Protein AF-A0A651HXL6-F1 (afdb_monomer)

Structure (mmCIF, N/CA/C/O backbone):
data_AF-A0A651HXL6-F1
#
_entry.id   AF-A0A651HXL6-F1
#
loop_
_atom_site.group_PDB
_atom_site.id
_atom_site.type_symbol
_atom_site.label_atom_id
_atom_site.label_alt_id
_atom_site.label_comp_id
_atom_site.label_asym_id
_atom_site.label_entity_id
_atom_site.label_seq_id
_atom_site.pdbx_PDB_ins_code
_atom_site.Cartn_x
_atom_site.Cartn_y
_atom_site.Cartn_z
_atom_site.occupancy
_atom_site.B_iso_or_equiv
_atom_site.auth_seq_id
_atom_site.auth_comp_id
_atom_site.auth_asym_id
_atom_site.auth_atom_id
_atom_site.pdbx_PDB_model_num
ATOM 1 N N . MET A 1 1 ? -4.133 7.794 -13.216 1.00 49.72 1 MET A N 1
ATOM 2 C CA . MET A 1 1 ? -4.357 8.376 -14.558 1.00 49.72 1 MET A CA 1
ATOM 3 C C . MET A 1 1 ? -3.530 9.644 -14.768 1.00 49.72 1 MET A C 1
ATOM 5 O O . MET A 1 1 ? -2.648 9.603 -15.605 1.00 49.72 1 MET A O 1
ATOM 9 N N . ILE A 1 2 ? -3.704 10.713 -13.975 1.00 48.22 2 ILE A N 1
ATOM 10 C CA . ILE A 1 2 ? -2.939 11.977 -14.135 1.00 48.22 2 ILE A CA 1
ATOM 11 C C . ILE A 1 2 ? -1.425 11.798 -13.894 1.00 48.22 2 ILE A C 1
ATOM 13 O O . ILE A 1 2 ? -0.614 12.258 -14.687 1.00 48.22 2 ILE A O 1
ATOM 17 N N . ILE A 1 3 ? -1.038 11.053 -12.852 1.00 53.69 3 ILE A N 1
ATOM 18 C CA . ILE A 1 3 ? 0.377 10.785 -12.521 1.00 53.69 3 ILE A CA 1
ATOM 19 C C . ILE A 1 3 ? 1.054 9.922 -13.607 1.00 53.69 3 ILE A C 1
ATOM 21 O O . ILE A 1 3 ? 2.230 10.086 -13.910 1.00 53.69 3 ILE A O 1
ATOM 25 N N . THR A 1 4 ? 0.283 9.032 -14.236 1.00 55.16 4 THR A N 1
ATOM 26 C CA . THR A 1 4 ? 0.740 8.090 -15.266 1.00 55.16 4 THR A CA 1
ATOM 27 C C . THR A 1 4 ? 0.920 8.772 -16.625 1.00 55.16 4 THR A C 1
ATOM 29 O O . THR A 1 4 ? 1.922 8.531 -17.283 1.00 55.16 4 THR A O 1
ATOM 32 N N . LEU A 1 5 ? 0.002 9.674 -17.001 1.00 55.94 5 LEU A N 1
ATOM 33 C CA . LEU A 1 5 ? 0.073 10.485 -18.225 1.00 55.94 5 LEU A CA 1
ATOM 34 C C . LEU A 1 5 ? 1.243 11.482 -18.204 1.00 55.94 5 LEU A C 1
ATOM 36 O O . LEU A 1 5 ? 1.910 11.672 -19.219 1.00 55.94 5 LEU A O 1
ATOM 40 N N . ALA A 1 6 ? 1.517 12.087 -17.043 1.00 56.06 6 ALA A N 1
ATOM 41 C CA . ALA A 1 6 ? 2.667 12.975 -16.872 1.00 56.06 6 ALA A CA 1
ATOM 42 C C . ALA A 1 6 ? 4.003 12.206 -16.916 1.00 56.06 6 ALA A C 1
ATOM 44 O O . ALA A 1 6 ? 4.969 12.688 -17.502 1.00 56.06 6 ALA A O 1
ATOM 45 N N . GLY A 1 7 ? 4.050 10.993 -16.350 1.00 57.66 7 GLY A N 1
ATOM 46 C CA . GLY A 1 7 ? 5.237 10.132 -16.378 1.00 57.66 7 GLY A CA 1
ATOM 47 C C . GLY A 1 7 ? 5.536 9.544 -17.760 1.00 57.66 7 GLY A C 1
ATOM 48 O O . GLY A 1 7 ? 6.689 9.550 -18.184 1.00 57.66 7 GLY A O 1
ATOM 49 N N . SER A 1 8 ? 4.513 9.099 -18.498 1.00 58.81 8 SER A N 1
ATOM 50 C CA . SER A 1 8 ? 4.683 8.500 -19.830 1.00 58.81 8 SER A CA 1
ATOM 51 C C . SER A 1 8 ? 5.183 9.498 -20.878 1.00 58.81 8 SER A C 1
ATOM 53 O O . SER A 1 8 ? 5.979 9.126 -21.734 1.00 58.81 8 SER A O 1
ATOM 55 N N . GLY A 1 9 ? 4.772 10.771 -20.799 1.00 59.34 9 GLY A N 1
ATOM 56 C CA . GLY A 1 9 ? 5.268 11.821 -21.701 1.00 59.34 9 GLY A CA 1
ATOM 57 C C . GLY A 1 9 ? 6.742 12.171 -21.469 1.00 59.34 9 GLY A C 1
ATOM 58 O O . GLY A 1 9 ? 7.484 12.396 -22.420 1.00 59.34 9 GLY A O 1
ATOM 59 N N . LEU A 1 10 ? 7.185 12.155 -20.209 1.00 57.03 10 LEU A N 1
ATOM 60 C CA . LEU A 1 10 ? 8.567 12.454 -19.819 1.00 57.03 10 LEU A CA 1
ATOM 61 C C . LEU A 1 10 ? 9.523 11.285 -20.119 1.00 57.03 10 LEU A C 1
ATOM 63 O O . LEU A 1 10 ? 10.667 11.508 -20.503 1.00 57.03 10 LEU A O 1
ATOM 67 N N . LEU A 1 11 ? 9.042 10.043 -20.002 1.00 55.78 11 LEU A N 1
ATOM 68 C CA . LEU A 1 11 ? 9.807 8.821 -20.287 1.00 55.78 11 LEU A CA 1
ATOM 69 C C . LEU A 1 11 ? 9.833 8.444 -21.775 1.00 55.78 11 LEU A C 1
ATOM 71 O O . LEU A 1 11 ? 10.818 7.874 -22.237 1.00 55.78 11 LEU A O 1
ATOM 75 N N . SER A 1 12 ? 8.821 8.841 -22.554 1.00 56.56 12 SER A N 1
ATOM 76 C CA . SER A 1 12 ? 8.850 8.723 -24.020 1.00 56.56 12 SER A CA 1
ATOM 77 C C . SER A 1 12 ? 9.981 9.545 -24.651 1.00 56.56 12 SER A C 1
ATOM 79 O O . SER A 1 12 ? 10.486 9.163 -25.702 1.00 56.56 12 SER A O 1
ATOM 81 N N . LEU A 1 13 ? 10.395 10.650 -24.017 1.00 58.94 13 LEU A N 1
ATOM 82 C CA . LEU A 1 13 ? 11.568 11.435 -24.423 1.00 58.94 13 LEU A CA 1
ATOM 83 C C . LEU A 1 13 ? 12.893 10.774 -24.005 1.00 58.94 13 LEU A C 1
ATOM 85 O O . LEU A 1 13 ? 13.938 11.104 -24.557 1.00 58.94 13 LEU A O 1
ATOM 89 N N . ALA A 1 14 ? 12.850 9.844 -23.046 1.00 60.75 14 ALA A N 1
ATOM 90 C CA . ALA A 1 14 ? 14.006 9.117 -22.522 1.00 60.75 14 ALA A CA 1
ATOM 91 C C . ALA A 1 14 ? 14.274 7.776 -23.241 1.00 60.75 14 ALA A C 1
ATOM 93 O O . ALA A 1 14 ? 15.269 7.124 -22.937 1.00 60.75 14 ALA A O 1
ATOM 94 N N . GLY A 1 15 ? 13.423 7.371 -24.194 1.00 58.50 15 GLY A N 1
ATOM 95 C CA . GLY A 1 15 ? 13.622 6.166 -25.010 1.00 58.50 15 GLY A CA 1
ATOM 96 C C . GLY A 1 15 ? 13.329 4.833 -24.306 1.00 58.50 15 GLY A C 1
ATOM 97 O O . GLY A 1 15 ? 13.780 3.798 -24.785 1.00 58.50 15 GLY A O 1
ATOM 98 N N . GLU A 1 16 ? 12.600 4.835 -23.184 1.00 64.31 16 GLU A N 1
ATOM 99 C CA . GLU A 1 16 ? 12.197 3.599 -22.493 1.00 64.31 16 GLU A CA 1
ATOM 100 C C . GLU A 1 16 ? 10.931 2.961 -23.096 1.00 64.31 16 GLU A C 1
ATOM 102 O O . GLU A 1 16 ? 10.064 3.637 -23.656 1.00 64.31 16 GLU A O 1
ATOM 107 N N . GLU A 1 17 ? 10.799 1.640 -22.932 1.00 66.06 17 GLU A N 1
ATOM 108 C CA . GLU A 1 17 ? 9.640 0.866 -23.383 1.00 66.06 17 GLU A CA 1
ATOM 109 C C . GLU A 1 17 ? 8.366 1.231 -22.601 1.00 66.06 17 GLU A C 1
ATOM 111 O O . GLU A 1 17 ? 8.115 0.786 -21.477 1.00 66.06 17 GLU A O 1
ATOM 116 N N . VAL A 1 18 ? 7.527 2.058 -23.227 1.00 67.00 18 VAL A N 1
ATOM 117 C CA . VAL A 1 18 ? 6.304 2.622 -22.636 1.00 67.00 18 VAL A CA 1
ATOM 118 C C . VAL A 1 18 ? 5.279 1.538 -22.261 1.00 67.00 18 VAL A C 1
ATOM 120 O O . VAL A 1 18 ? 4.521 1.708 -21.307 1.00 67.00 18 VAL A O 1
ATOM 123 N N . GLU A 1 19 ? 5.257 0.409 -22.969 1.00 69.94 19 GLU A N 1
ATOM 124 C CA . GLU A 1 19 ? 4.277 -0.671 -22.778 1.00 69.94 19 GLU A CA 1
ATOM 125 C C . GLU A 1 19 ? 4.456 -1.406 -21.435 1.00 69.94 19 GLU A C 1
ATOM 127 O O . GLU A 1 19 ? 3.489 -1.636 -20.700 1.00 69.94 19 GLU A O 1
ATOM 132 N N . LEU A 1 20 ? 5.709 -1.654 -21.041 1.00 68.88 20 LEU A N 1
ATOM 133 C CA . LEU A 1 20 ? 6.086 -2.220 -19.739 1.00 68.88 20 LEU A CA 1
ATOM 134 C C . LEU A 1 20 ? 5.647 -1.333 -18.569 1.00 68.88 20 LEU A C 1
ATOM 136 O O . LEU A 1 20 ? 5.192 -1.820 -17.527 1.00 68.88 20 LEU A O 1
ATOM 140 N N . LEU A 1 21 ? 5.732 -0.016 -18.763 1.00 70.50 21 LEU A N 1
ATOM 141 C CA . LEU A 1 21 ? 5.325 0.982 -17.781 1.00 70.50 21 LEU A CA 1
ATOM 142 C C . LEU A 1 21 ? 3.813 0.927 -17.508 1.00 70.50 21 LEU A C 1
ATOM 144 O O . LEU A 1 21 ? 3.378 1.007 -16.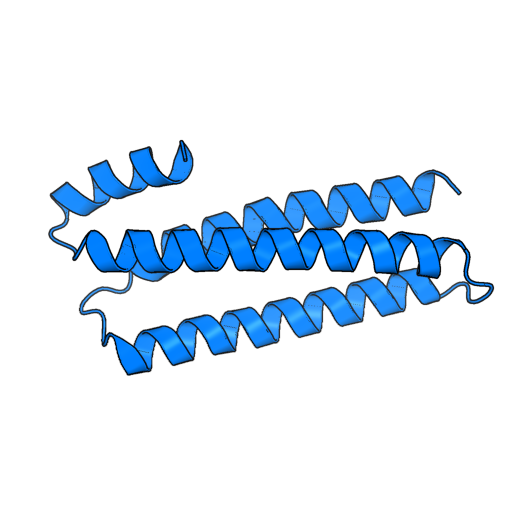351 1.00 70.50 21 LEU A O 1
ATOM 148 N N . TRP A 1 22 ? 3.007 0.774 -18.564 1.00 69.50 22 TRP A N 1
ATOM 149 C CA . TRP A 1 22 ? 1.550 0.662 -18.459 1.00 69.50 22 TRP A CA 1
ATOM 150 C C . TRP A 1 22 ? 1.136 -0.587 -17.693 1.00 69.50 22 TRP A C 1
ATOM 152 O O . TRP A 1 22 ? 0.292 -0.499 -16.795 1.00 69.50 22 TRP A O 1
ATOM 162 N N . LEU A 1 23 ? 1.773 -1.719 -17.989 1.00 74.62 23 LEU A N 1
ATOM 163 C CA . LEU A 1 23 ? 1.482 -2.987 -17.331 1.00 74.62 23 LEU A CA 1
ATOM 164 C C . LEU A 1 23 ? 1.822 -2.922 -15.834 1.00 74.62 23 LEU A C 1
ATOM 166 O O . LEU A 1 23 ? 0.975 -3.245 -14.998 1.00 74.62 23 LEU A O 1
ATOM 170 N N . MET A 1 24 ? 3.001 -2.405 -15.472 1.00 74.31 24 MET A N 1
ATOM 171 C CA . MET A 1 24 ? 3.376 -2.220 -14.062 1.00 74.31 24 MET A CA 1
ATOM 172 C C . MET A 1 24 ? 2.456 -1.271 -13.314 1.00 74.31 24 MET A C 1
ATOM 174 O O . MET A 1 24 ? 2.076 -1.544 -12.172 1.00 74.31 24 MET A O 1
ATOM 178 N N . THR A 1 25 ? 2.065 -0.169 -13.945 1.00 78.62 25 THR A N 1
ATOM 179 C CA . THR A 1 25 ? 1.175 0.803 -13.311 1.00 78.62 25 THR A CA 1
ATOM 180 C C . THR A 1 25 ? -0.209 0.200 -13.073 1.00 78.62 25 THR A C 1
ATOM 182 O O . THR A 1 25 ? -0.749 0.330 -11.973 1.00 78.62 25 THR A O 1
ATOM 185 N N . ALA A 1 26 ? -0.769 -0.498 -14.065 1.00 80.19 26 ALA A N 1
ATOM 186 C CA . ALA A 1 26 ? -2.068 -1.153 -13.943 1.00 80.19 26 ALA A CA 1
ATOM 187 C C . ALA A 1 26 ? -2.067 -2.207 -12.825 1.00 80.19 26 ALA A C 1
ATOM 189 O O . ALA A 1 26 ? -2.931 -2.166 -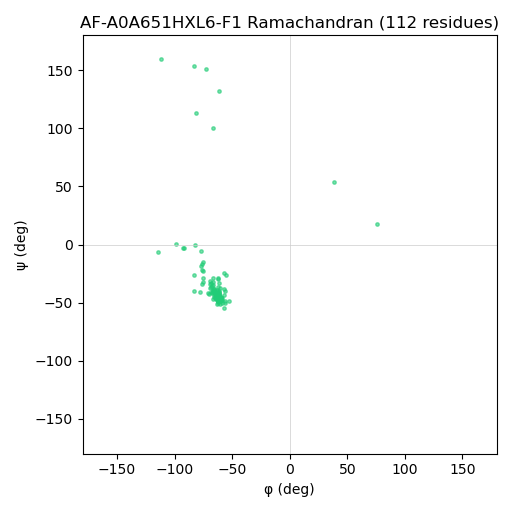11.945 1.00 80.19 26 ALA A O 1
ATOM 190 N N . VAL A 1 27 ? -1.055 -3.083 -12.799 1.00 82.31 27 VAL A N 1
ATOM 191 C CA . VAL A 1 27 ? -0.892 -4.104 -11.750 1.00 82.31 27 VAL A CA 1
ATOM 192 C C . VAL A 1 27 ? -0.773 -3.454 -10.372 1.00 82.31 27 VAL A C 1
ATOM 194 O O . VAL A 1 27 ? -1.457 -3.869 -9.438 1.00 82.31 27 VAL A O 1
ATOM 197 N N . SER A 1 28 ? 0.028 -2.394 -10.249 1.00 81.25 28 SER A N 1
ATOM 198 C CA . SER A 1 28 ? 0.217 -1.677 -8.983 1.00 81.25 28 SER A CA 1
ATOM 199 C C . SER A 1 28 ? -1.081 -1.058 -8.473 1.00 81.25 28 SER A C 1
ATOM 201 O O . SER A 1 28 ? -1.418 -1.212 -7.303 1.00 81.25 28 SER A O 1
ATOM 203 N N . ILE A 1 29 ? -1.835 -0.376 -9.341 1.00 84.12 29 ILE A N 1
ATOM 204 C CA . ILE A 1 29 ? -3.105 0.269 -8.975 1.00 84.12 29 ILE A CA 1
ATOM 205 C C . ILE A 1 29 ? -4.102 -0.769 -8.469 1.00 84.12 29 ILE A C 1
ATOM 207 O O . ILE A 1 29 ? -4.696 -0.572 -7.407 1.00 84.12 29 ILE A O 1
ATOM 211 N N . VAL A 1 30 ? -4.269 -1.869 -9.206 1.00 87.75 30 VAL A N 1
ATOM 212 C CA . VAL A 1 30 ? -5.192 -2.945 -8.827 1.00 87.75 30 VAL A CA 1
ATOM 213 C C . VAL A 1 30 ? -4.763 -3.560 -7.498 1.00 87.75 30 VAL A C 1
ATOM 215 O O . VAL A 1 30 ? -5.576 -3.659 -6.578 1.00 87.75 30 VAL A O 1
ATOM 218 N N . TYR A 1 31 ? -3.479 -3.898 -7.364 1.00 87.00 31 TYR A N 1
ATOM 219 C CA . TYR A 1 31 ? -2.921 -4.474 -6.146 1.00 87.00 31 TYR A CA 1
ATOM 220 C C . TYR A 1 31 ? -3.140 -3.572 -4.925 1.00 87.00 31 TYR A C 1
ATOM 222 O O . TYR A 1 31 ? -3.726 -4.012 -3.937 1.00 87.00 31 TYR A O 1
ATOM 230 N N .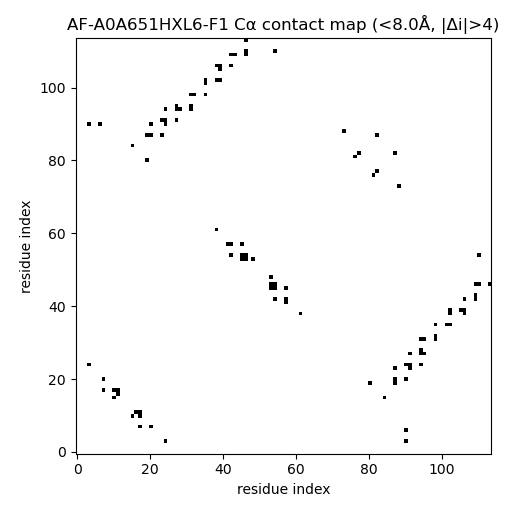 PHE A 1 32 ? -2.724 -2.303 -4.987 1.00 86.44 32 PHE A N 1
ATOM 231 C CA . PHE A 1 32 ? -2.837 -1.395 -3.846 1.00 86.44 32 PHE A CA 1
ATOM 232 C C . PHE A 1 32 ? -4.288 -1.041 -3.511 1.00 86.44 32 PHE A C 1
ATOM 234 O O . PHE A 1 32 ? -4.617 -0.898 -2.336 1.00 86.44 32 PHE A O 1
ATOM 241 N N . THR A 1 33 ? -5.172 -0.965 -4.508 1.00 88.44 33 THR A N 1
ATOM 242 C CA . THR A 1 33 ? -6.608 -0.756 -4.269 1.00 88.44 33 THR A CA 1
ATOM 243 C C . THR A 1 33 ? -7.202 -1.916 -3.475 1.00 88.44 33 THR A C 1
ATOM 245 O O . THR A 1 33 ? -7.839 -1.699 -2.443 1.00 88.44 33 THR A O 1
ATOM 248 N N . LEU A 1 34 ? -6.952 -3.154 -3.913 1.00 90.81 34 LEU A N 1
ATOM 249 C CA . LEU A 1 34 ? -7.401 -4.350 -3.197 1.00 90.81 34 LEU A CA 1
ATOM 250 C C . LEU A 1 34 ? -6.784 -4.427 -1.799 1.00 90.81 34 LEU A C 1
ATOM 252 O O . LEU A 1 34 ? -7.484 -4.731 -0.834 1.00 90.81 34 LEU A O 1
ATOM 256 N N . PHE A 1 35 ? -5.500 -4.091 -1.676 1.00 89.81 35 PHE A N 1
ATOM 257 C CA . PHE A 1 35 ? -4.807 -4.052 -0.395 1.00 89.81 35 PHE A CA 1
ATOM 258 C C . PHE A 1 35 ? -5.469 -3.073 0.583 1.00 89.81 35 PHE A C 1
ATOM 260 O O 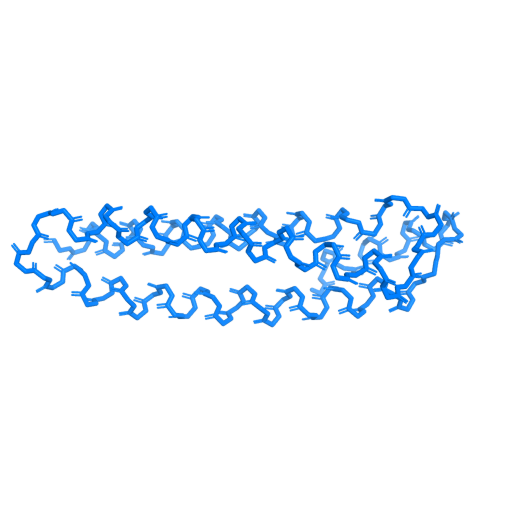. PHE A 1 35 ? -5.769 -3.449 1.715 1.00 89.81 35 PHE A O 1
ATOM 267 N N . CYS A 1 36 ? -5.773 -1.848 0.142 1.00 89.25 36 CYS A N 1
ATOM 268 C CA . CYS A 1 36 ? -6.462 -0.852 0.963 1.00 89.25 36 CYS A CA 1
ATOM 269 C C . CYS A 1 36 ? -7.877 -1.294 1.360 1.00 89.25 36 CYS A C 1
ATOM 271 O O . CYS A 1 36 ? -8.281 -1.074 2.502 1.00 89.25 36 CYS A O 1
ATOM 273 N N . LEU A 1 37 ? -8.624 -1.945 0.460 1.00 91.62 37 LEU A N 1
ATOM 274 C CA . LEU A 1 37 ? -9.946 -2.492 0.783 1.00 91.62 37 LEU A CA 1
ATOM 275 C C . LEU A 1 37 ? -9.850 -3.561 1.878 1.00 91.62 37 LEU A C 1
ATOM 277 O O . LEU A 1 37 ? -10.578 -3.495 2.871 1.00 91.62 37 LEU A O 1
ATOM 281 N N . ILE A 1 38 ? -8.921 -4.510 1.739 1.00 92.12 38 ILE A N 1
ATOM 282 C CA . ILE A 1 38 ? -8.674 -5.549 2.748 1.00 92.12 38 ILE A CA 1
ATOM 283 C C . ILE A 1 38 ? -8.266 -4.906 4.079 1.00 92.12 38 ILE A C 1
ATOM 285 O O . ILE A 1 38 ? -8.841 -5.237 5.118 1.00 92.12 38 ILE A O 1
ATOM 289 N N . ALA A 1 39 ? -7.331 -3.954 4.051 1.00 90.88 39 ALA A N 1
ATOM 290 C CA . ALA A 1 39 ? -6.882 -3.223 5.231 1.00 90.88 39 ALA A CA 1
ATOM 291 C C . ALA A 1 39 ? -8.045 -2.523 5.948 1.00 90.88 39 ALA A C 1
ATOM 293 O O . ALA A 1 39 ? -8.152 -2.623 7.169 1.00 90.88 39 ALA A O 1
ATOM 294 N N . PHE A 1 40 ? -8.956 -1.885 5.208 1.00 91.44 40 PHE A N 1
ATOM 295 C CA . PHE A 1 40 ? -10.131 -1.228 5.778 1.00 91.44 40 PHE A CA 1
ATOM 296 C C . PHE A 1 40 ? -11.064 -2.222 6.484 1.00 91.44 40 PHE A C 1
ATOM 298 O O . PHE A 1 40 ? -11.424 -2.013 7.644 1.00 91.44 40 PHE A O 1
ATOM 305 N N . PHE A 1 41 ? -11.411 -3.340 5.838 1.00 92.94 41 PHE A N 1
ATOM 306 C CA . PHE A 1 41 ? -12.269 -4.361 6.455 1.00 92.94 41 PHE A CA 1
ATOM 307 C C . PHE A 1 41 ? -11.629 -5.001 7.691 1.00 92.94 41 PHE A C 1
ATOM 309 O O . PHE A 1 41 ? -12.315 -5.241 8.691 1.00 92.94 41 PHE A O 1
ATOM 316 N N . LEU A 1 42 ? -10.320 -5.264 7.650 1.00 92.56 42 LEU A N 1
ATOM 317 C CA . LEU A 1 42 ? -9.578 -5.754 8.812 1.00 92.56 42 LEU A CA 1
ATOM 318 C C . LEU A 1 42 ? -9.519 -4.700 9.922 1.00 92.56 42 LEU A C 1
ATOM 320 O O . LEU A 1 42 ? -9.693 -5.048 11.090 1.00 92.56 42 LEU A O 1
ATOM 324 N N . GLY A 1 43 ? -9.367 -3.423 9.567 1.00 90.69 43 GLY A N 1
ATOM 325 C CA . GLY A 1 43 ? -9.417 -2.295 10.494 1.00 90.69 43 GLY A CA 1
ATOM 326 C C . GLY A 1 43 ? -10.750 -2.225 11.232 1.00 90.69 43 GLY A C 1
ATOM 327 O O . GLY A 1 43 ? -10.770 -2.129 12.456 1.00 90.69 43 GLY A O 1
ATOM 328 N N . VAL A 1 44 ? -11.877 -2.375 10.528 1.00 91.31 44 VAL A N 1
ATOM 329 C CA . VAL A 1 44 ? -13.214 -2.355 11.158 1.00 91.31 44 VAL A CA 1
ATOM 330 C C . VAL A 1 44 ? -13.361 -3.485 12.176 1.00 91.31 44 VAL A C 1
ATOM 332 O O . VAL A 1 44 ? -13.922 -3.280 13.253 1.00 91.31 44 VAL A O 1
ATOM 335 N N . LYS A 1 45 ? -12.837 -4.676 11.865 1.00 90.81 45 LYS A N 1
ATOM 336 C CA . LYS A 1 45 ? -12.837 -5.808 12.804 1.00 90.81 45 LYS A CA 1
ATOM 337 C C . LYS A 1 45 ? -11.924 -5.556 13.999 1.00 90.81 45 LYS A C 1
ATOM 339 O O . LYS A 1 45 ? -12.299 -5.872 15.124 1.00 90.81 45 LYS A O 1
ATOM 344 N N . ALA A 1 46 ? -10.744 -4.992 13.765 1.00 90.81 46 ALA A N 1
ATOM 345 C CA . ALA A 1 46 ? -9.751 -4.806 14.807 1.00 90.81 46 ALA A CA 1
ATOM 346 C C . ALA A 1 46 ? -10.106 -3.649 15.765 1.00 90.81 46 ALA A C 1
ATOM 348 O O . ALA A 1 46 ? -9.792 -3.762 16.944 1.00 90.81 46 ALA A O 1
ATOM 349 N N . VAL A 1 47 ? -10.831 -2.606 15.325 1.00 90.75 47 VAL A N 1
ATOM 350 C CA . VAL A 1 47 ? -11.337 -1.538 16.219 1.00 90.75 47 VAL A CA 1
ATOM 351 C C . VAL A 1 47 ? -12.439 -2.062 17.145 1.00 90.75 47 VAL A C 1
ATOM 353 O O . VAL A 1 47 ? -12.531 -1.660 18.297 1.00 90.75 47 VAL A O 1
ATOM 356 N N . LYS A 1 48 ? -13.255 -3.008 16.669 1.00 88.94 48 LYS A N 1
ATOM 357 C CA . LYS A 1 48 ? -14.309 -3.658 17.469 1.00 88.94 48 LYS A CA 1
ATOM 358 C C . LYS A 1 48 ? -13.789 -4.806 18.343 1.00 88.94 48 LYS A C 1
ATOM 360 O O . LYS A 1 48 ? -14.575 -5.459 19.031 1.00 88.94 48 LYS A O 1
ATOM 365 N N . SER A 1 49 ? -12.492 -5.099 18.281 1.00 89.69 49 SER A N 1
ATOM 366 C CA . SER A 1 49 ? -11.877 -6.163 19.068 1.00 89.69 49 SER A CA 1
ATOM 367 C C . SER A 1 49 ? -11.781 -5.764 20.540 1.00 89.69 49 SER A C 1
ATOM 369 O O . SER A 1 49 ? -11.612 -4.597 20.873 1.00 89.69 49 SER A O 1
ATOM 371 N N . ARG A 1 50 ? -11.826 -6.755 21.435 1.00 84.62 50 ARG A N 1
ATOM 372 C CA . ARG A 1 50 ? -11.543 -6.551 22.867 1.00 84.62 50 ARG A CA 1
ATOM 373 C C . ARG A 1 50 ? -10.047 -6.383 23.158 1.00 84.62 50 ARG A C 1
ATOM 375 O O . ARG A 1 50 ? -9.686 -5.978 24.257 1.00 84.62 50 ARG A O 1
ATOM 382 N N . ASP A 1 51 ? -9.181 -6.731 22.205 1.00 87.50 51 ASP A N 1
ATOM 383 C CA . ASP A 1 51 ? -7.730 -6.602 22.344 1.00 87.50 51 ASP A CA 1
ATOM 384 C C . ASP A 1 51 ? -7.286 -5.160 22.061 1.00 87.50 51 ASP A C 1
ATOM 386 O O . ASP A 1 51 ? -7.330 -4.701 20.919 1.00 87.50 51 ASP A O 1
ATOM 390 N N . LEU A 1 52 ? -6.794 -4.482 23.103 1.00 83.38 52 LEU A N 1
ATOM 391 C CA . LEU A 1 52 ? -6.256 -3.115 23.056 1.00 83.38 52 LEU A CA 1
ATOM 392 C C . LEU A 1 52 ? -5.130 -2.949 22.020 1.00 83.38 52 LEU A C 1
ATOM 394 O O . LEU A 1 52 ? -4.924 -1.858 21.494 1.00 83.38 52 LEU A O 1
ATOM 398 N N . ASN A 1 53 ? -4.418 -4.032 21.694 1.00 90.56 53 ASN A N 1
ATOM 399 C CA . ASN A 1 53 ? -3.312 -4.031 20.741 1.00 90.56 53 ASN A CA 1
ATOM 400 C C . ASN A 1 53 ? -3.711 -4.510 19.338 1.00 90.56 53 ASN A C 1
ATOM 402 O O . ASN A 1 53 ? -2.849 -4.560 18.457 1.00 90.56 53 ASN A O 1
ATOM 406 N N . ALA A 1 54 ? -4.980 -4.862 19.095 1.00 90.12 54 ALA A N 1
ATOM 407 C CA . ALA A 1 54 ? -5.425 -5.408 17.810 1.00 90.12 54 ALA A CA 1
ATOM 408 C C . ALA A 1 54 ? -5.096 -4.478 16.636 1.00 90.12 54 ALA A C 1
ATOM 410 O O . ALA A 1 54 ? -4.650 -4.939 15.585 1.00 90.12 54 ALA A O 1
ATOM 411 N N . MET A 1 55 ? -5.256 -3.166 16.831 1.00 89.38 55 MET A N 1
ATOM 412 C CA . MET A 1 55 ? -4.990 -2.189 15.779 1.00 89.38 55 MET A CA 1
ATOM 413 C C . MET A 1 55 ? -3.499 -2.053 15.466 1.00 89.38 55 MET A C 1
ATOM 415 O O . MET A 1 55 ? -3.112 -2.073 14.301 1.00 89.38 55 MET A O 1
ATOM 419 N N . ASN A 1 56 ? -2.644 -2.019 16.492 1.00 90.06 56 ASN A N 1
ATOM 420 C CA . ASN A 1 56 ? -1.190 -1.997 16.302 1.00 90.06 56 ASN A CA 1
ATOM 421 C C . ASN A 1 56 ? -0.675 -3.278 15.635 1.00 90.06 56 ASN A C 1
ATOM 423 O O . ASN A 1 56 ? 0.176 -3.210 14.747 1.00 90.06 56 ASN A O 1
ATOM 427 N N . LYS A 1 57 ? -1.209 -4.445 16.018 1.00 92.56 57 LYS A N 1
ATOM 428 C CA . LYS A 1 57 ? -0.880 -5.725 15.369 1.00 92.56 57 LYS A CA 1
ATOM 429 C C . LYS A 1 57 ? -1.268 -5.711 13.892 1.00 92.56 57 LYS A C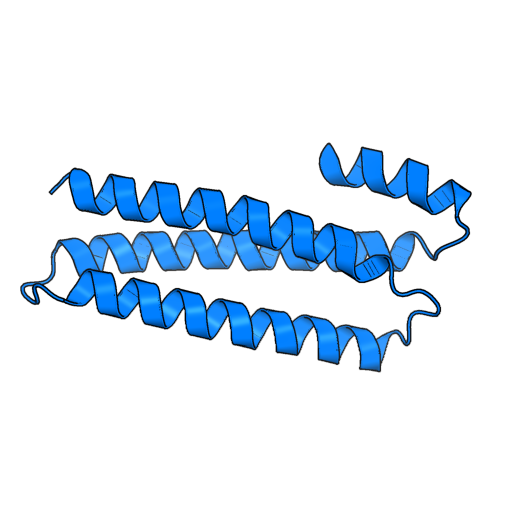 1
ATOM 431 O O . LYS A 1 57 ? -0.476 -6.146 13.059 1.00 92.56 57 LYS A O 1
ATOM 436 N N . LEU A 1 58 ? -2.447 -5.176 13.564 1.00 93.06 58 LEU A N 1
ATOM 437 C CA . LEU A 1 58 ? -2.887 -5.025 12.180 1.00 93.06 58 LEU A CA 1
ATOM 438 C C . LEU A 1 58 ? -1.956 -4.098 11.392 1.00 93.06 58 LEU A C 1
ATOM 440 O O . LEU A 1 58 ? -1.525 -4.476 10.309 1.00 93.06 58 LEU A O 1
ATOM 444 N N . PHE A 1 59 ? -1.596 -2.931 11.935 1.00 91.19 59 PHE A N 1
ATOM 445 C CA . PHE A 1 59 ? -0.647 -2.023 11.283 1.00 91.19 59 PHE A CA 1
ATOM 446 C C . PHE A 1 59 ? 0.687 -2.710 10.976 1.00 91.19 59 PHE A C 1
ATOM 448 O O . PHE A 1 59 ? 1.159 -2.642 9.842 1.00 91.19 59 PHE A O 1
ATOM 455 N N . MET A 1 60 ? 1.271 -3.414 11.950 1.00 92.44 60 MET A N 1
ATOM 456 C CA . MET A 1 60 ? 2.528 -4.141 11.739 1.00 92.44 60 MET A CA 1
ATOM 457 C C . MET A 1 60 ? 2.393 -5.229 10.668 1.00 92.44 60 MET A C 1
ATOM 459 O O . MET A 1 60 ? 3.259 -5.344 9.801 1.00 92.44 60 MET A O 1
ATOM 463 N N . ALA A 1 61 ? 1.294 -5.987 10.686 1.00 93.44 61 ALA A N 1
ATOM 464 C CA . ALA A 1 61 ? 1.027 -7.005 9.676 1.00 93.44 61 ALA A CA 1
ATOM 465 C C . ALA A 1 61 ? 0.878 -6.394 8.273 1.00 93.44 61 ALA A C 1
ATOM 467 O O . ALA A 1 61 ? 1.475 -6.896 7.324 1.00 93.44 61 ALA A O 1
ATOM 468 N N . LEU A 1 62 ? 0.138 -5.289 8.135 1.00 92.44 62 LEU A N 1
ATOM 469 C CA . LEU A 1 62 ? -0.055 -4.609 6.853 1.00 92.44 62 LEU A CA 1
ATOM 470 C C . LEU A 1 62 ? 1.261 -4.060 6.296 1.00 92.44 62 LEU A C 1
ATOM 472 O O . LEU A 1 62 ? 1.543 -4.256 5.116 1.00 92.44 62 LEU A O 1
ATOM 476 N N . VAL A 1 63 ? 2.091 -3.433 7.132 1.00 91.31 63 VAL A N 1
ATOM 477 C CA . VAL A 1 63 ? 3.415 -2.946 6.714 1.00 91.31 63 VAL A CA 1
ATOM 478 C C . VAL A 1 63 ? 4.286 -4.104 6.229 1.00 91.31 63 VAL A C 1
ATOM 480 O O . VAL A 1 63 ? 4.877 -4.011 5.154 1.00 91.31 63 VAL A O 1
ATOM 483 N N . LEU A 1 64 ? 4.329 -5.211 6.977 1.00 93.31 64 LEU A N 1
ATOM 484 C CA . LEU A 1 64 ? 5.141 -6.372 6.618 1.00 93.31 64 LEU A CA 1
ATOM 485 C C . LEU A 1 64 ? 4.681 -6.992 5.297 1.00 93.31 64 LEU A C 1
ATOM 487 O O . LEU A 1 64 ? 5.493 -7.149 4.388 1.00 93.31 64 LEU A O 1
ATOM 491 N N . VAL A 1 65 ? 3.383 -7.277 5.155 1.00 92.31 65 VAL A N 1
ATOM 492 C CA . VAL A 1 65 ? 2.835 -7.844 3.913 1.00 92.31 65 VAL A CA 1
ATOM 493 C C . VAL A 1 65 ? 3.104 -6.903 2.744 1.00 92.31 65 VAL A C 1
ATOM 495 O O . VAL A 1 65 ? 3.592 -7.345 1.709 1.00 92.31 65 VAL A O 1
ATOM 498 N N . LYS A 1 66 ? 2.865 -5.597 2.905 1.00 87.62 66 LYS A N 1
ATOM 499 C CA . LYS A 1 66 ? 3.062 -4.632 1.821 1.00 87.62 66 LYS A CA 1
ATOM 500 C C . LYS A 1 66 ? 4.520 -4.558 1.375 1.00 87.62 66 LYS A C 1
ATOM 502 O O . LYS A 1 66 ? 4.770 -4.553 0.172 1.00 87.62 66 LYS A O 1
ATOM 507 N N . LEU A 1 67 ? 5.471 -4.532 2.309 1.00 90.50 67 LEU A N 1
ATOM 508 C CA . LEU A 1 67 ? 6.899 -4.514 1.987 1.00 90.50 67 LEU A CA 1
ATOM 509 C C . LEU A 1 67 ? 7.343 -5.807 1.299 1.00 90.50 67 LEU A C 1
ATOM 511 O O . LEU A 1 67 ? 8.014 -5.749 0.268 1.00 90.50 67 LEU A O 1
ATOM 515 N N . THR A 1 68 ? 6.939 -6.967 1.824 1.00 92.50 68 THR A N 1
ATOM 516 C CA . THR A 1 68 ? 7.276 -8.261 1.219 1.00 92.50 68 THR A CA 1
ATOM 517 C C . THR A 1 68 ? 6.688 -8.379 -0.182 1.00 92.50 68 THR A C 1
ATOM 519 O O . THR A 1 68 ? 7.408 -8.723 -1.118 1.00 92.50 68 THR A O 1
ATOM 522 N N . THR A 1 69 ? 5.411 -8.049 -0.369 1.00 88.88 69 THR A N 1
ATOM 523 C CA . THR A 1 69 ? 4.777 -8.133 -1.687 1.00 88.88 69 THR A CA 1
ATOM 524 C C . THR A 1 69 ? 5.342 -7.108 -2.663 1.00 88.88 69 THR A C 1
ATOM 526 O O . THR A 1 69 ? 5.516 -7.438 -3.832 1.00 88.88 69 THR A O 1
ATOM 529 N N . ALA A 1 70 ? 5.695 -5.902 -2.207 1.00 87.19 70 ALA A N 1
ATOM 530 C CA . ALA A 1 70 ? 6.369 -4.919 -3.049 1.00 87.19 70 ALA A CA 1
ATOM 531 C C . ALA A 1 70 ? 7.718 -5.442 -3.560 1.00 87.19 70 ALA A C 1
ATOM 533 O O . ALA A 1 70 ? 8.004 -5.347 -4.752 1.00 87.19 70 ALA A O 1
ATOM 534 N N . LEU A 1 71 ? 8.514 -6.059 -2.683 1.00 89.94 71 LEU A N 1
ATOM 535 C CA . LEU A 1 71 ? 9.786 -6.667 -3.067 1.00 89.94 71 LEU A CA 1
ATOM 536 C C . LEU A 1 71 ? 9.584 -7.828 -4.048 1.00 89.94 71 LEU A C 1
ATOM 538 O O . LEU A 1 71 ? 10.270 -7.890 -5.067 1.00 89.94 71 LEU A O 1
ATOM 542 N N . VAL A 1 72 ? 8.619 -8.713 -3.783 1.00 90.19 72 VAL A N 1
ATOM 543 C CA . VAL A 1 72 ? 8.285 -9.828 -4.682 1.00 90.19 72 VAL A CA 1
ATOM 544 C C . VAL A 1 72 ? 7.854 -9.316 -6.055 1.00 90.19 72 VAL A C 1
ATOM 546 O O . VAL A 1 72 ? 8.366 -9.807 -7.056 1.00 90.19 72 VAL A O 1
ATOM 549 N N . LEU A 1 73 ? 6.975 -8.312 -6.124 1.00 85.88 73 LEU A N 1
ATOM 550 C CA . LEU A 1 73 ? 6.520 -7.727 -7.389 1.00 85.88 73 LEU A CA 1
ATOM 551 C C . LEU A 1 73 ? 7.685 -7.157 -8.201 1.00 85.88 73 LEU A C 1
ATOM 553 O O . LEU A 1 73 ? 7.796 -7.455 -9.388 1.00 85.88 73 LEU A O 1
ATOM 557 N N . VAL A 1 74 ? 8.578 -6.398 -7.561 1.00 85.94 74 VAL A N 1
ATOM 558 C CA . VAL A 1 74 ? 9.754 -5.824 -8.233 1.00 85.94 74 VAL A CA 1
ATOM 559 C C . VAL A 1 74 ? 10.695 -6.921 -8.735 1.00 85.94 74 VAL A C 1
ATOM 561 O O . VAL A 1 74 ? 11.134 -6.867 -9.880 1.00 85.94 74 VAL A O 1
ATOM 564 N N . VAL A 1 75 ? 10.985 -7.941 -7.921 1.00 88.31 75 VAL A N 1
ATOM 565 C CA . VAL A 1 75 ? 11.878 -9.048 -8.313 1.00 88.31 75 VAL A CA 1
ATOM 566 C C . VAL A 1 75 ? 11.280 -9.886 -9.443 1.00 88.31 75 VAL A C 1
ATOM 568 O O . VAL A 1 75 ? 11.989 -10.233 -10.387 1.00 88.31 75 VAL A O 1
ATOM 571 N N . VAL A 1 76 ? 9.988 -10.210 -9.365 1.00 87.75 76 VAL A N 1
ATOM 572 C CA . VAL A 1 76 ? 9.276 -10.947 -10.418 1.00 87.75 76 VAL A CA 1
ATOM 573 C C . VAL A 1 76 ? 9.298 -10.149 -11.717 1.00 87.75 76 VAL A C 1
ATOM 575 O O . VAL A 1 76 ? 9.608 -10.708 -12.765 1.00 87.75 76 VAL A O 1
ATOM 578 N N . PHE A 1 77 ? 9.051 -8.842 -11.650 1.00 82.56 77 PHE A N 1
ATOM 579 C CA . PHE A 1 77 ? 9.089 -7.988 -12.829 1.00 82.56 77 PHE A CA 1
ATOM 580 C C . PHE A 1 77 ? 10.483 -7.914 -13.460 1.00 82.56 77 PHE A C 1
ATOM 582 O O . PHE A 1 77 ? 10.616 -8.108 -14.667 1.00 82.56 77 PHE A O 1
ATOM 589 N N . LEU A 1 78 ? 11.524 -7.721 -12.641 1.00 84.50 78 LEU A N 1
ATOM 590 C CA . LEU A 1 78 ? 12.917 -7.719 -13.095 1.00 84.50 78 LEU A CA 1
ATOM 591 C C . LEU A 1 78 ? 13.305 -9.023 -13.801 1.00 84.50 78 LEU A C 1
ATOM 593 O O . LEU A 1 78 ? 14.033 -8.977 -14.785 1.00 84.50 78 LEU A O 1
ATOM 597 N N . LYS A 1 79 ? 12.822 -10.172 -13.315 1.00 85.75 79 LYS A N 1
ATOM 598 C CA . LYS A 1 79 ? 13.122 -11.483 -13.909 1.00 85.75 79 LYS A CA 1
ATOM 599 C C . LYS A 1 79 ? 12.368 -11.778 -15.203 1.00 85.75 79 LYS A C 1
ATOM 601 O O . LYS A 1 79 ? 12.874 -12.544 -16.008 1.00 85.75 79 LYS A O 1
ATOM 606 N N . ILE A 1 80 ? 11.147 -11.268 -15.360 1.00 83.00 80 ILE A N 1
ATOM 607 C CA . ILE A 1 80 ? 10.315 -11.577 -16.534 1.00 83.00 80 ILE A CA 1
ATOM 608 C C . ILE A 1 80 ? 10.676 -10.675 -17.712 1.00 83.00 80 ILE A C 1
ATOM 610 O O . ILE A 1 80 ? 10.686 -11.139 -18.847 1.00 83.00 80 ILE A O 1
ATOM 614 N N . PHE A 1 81 ? 10.939 -9.397 -17.444 1.00 79.88 81 PHE A N 1
ATOM 615 C CA . PHE A 1 81 ? 11.010 -8.380 -18.491 1.00 79.88 81 PHE A CA 1
ATOM 616 C C . PHE A 1 81 ? 12.395 -7.764 -18.682 1.00 79.88 81 PHE A C 1
ATOM 618 O O . PHE A 1 81 ? 12.557 -6.976 -19.604 1.00 79.88 81 PHE A O 1
ATOM 625 N N . GLU A 1 82 ? 13.362 -8.091 -17.814 1.00 79.38 82 GLU A N 1
ATOM 626 C CA . GLU A 1 82 ? 14.763 -7.643 -17.895 1.00 79.38 82 GLU A CA 1
ATOM 627 C C . GLU A 1 82 ? 14.920 -6.181 -18.371 1.00 79.38 82 GLU A C 1
ATOM 629 O O . GLU A 1 82 ? 15.617 -5.910 -19.353 1.00 79.38 82 GLU A O 1
ATOM 634 N N . PRO A 1 83 ? 14.250 -5.211 -17.714 1.00 71.75 83 PRO A N 1
ATOM 635 C CA . PRO A 1 83 ? 14.205 -3.845 -18.212 1.00 71.75 83 PRO A CA 1
ATOM 636 C C . PRO A 1 83 ? 15.614 -3.246 -18.265 1.00 71.75 83 PRO A C 1
ATOM 638 O O . PRO A 1 83 ? 16.377 -3.313 -17.299 1.00 71.75 83 PRO A O 1
ATOM 641 N N . SER A 1 84 ? 15.951 -2.626 -19.396 1.00 68.44 84 SER A N 1
ATOM 642 C CA . SER A 1 84 ? 17.284 -2.062 -19.652 1.00 68.44 84 SER A CA 1
ATOM 643 C C . SER A 1 84 ? 17.595 -0.865 -18.743 1.00 68.44 84 SER A C 1
ATOM 645 O O . SER A 1 84 ? 18.753 -0.601 -18.419 1.00 68.44 84 SER A O 1
ATOM 647 N N . GLY A 1 85 ? 16.556 -0.138 -18.322 1.00 68.69 85 GLY A N 1
ATOM 648 C CA . GLY A 1 85 ? 16.636 1.018 -17.434 1.00 68.69 85 GLY A CA 1
ATOM 649 C C . GLY A 1 85 ? 16.025 0.752 -16.058 1.00 68.69 85 GLY A C 1
ATOM 650 O O . GLY A 1 85 ? 15.230 -0.162 -15.868 1.00 68.69 85 GLY A O 1
ATOM 651 N N . LYS A 1 86 ? 16.410 1.554 -15.057 1.00 70.50 86 LYS A N 1
ATOM 652 C CA . LYS A 1 86 ? 15.901 1.449 -13.672 1.00 70.50 86 LYS A CA 1
ATOM 653 C C . LYS A 1 86 ? 14.679 2.336 -13.411 1.00 70.50 86 LYS A C 1
ATOM 655 O O . LYS A 1 86 ? 14.148 2.315 -12.303 1.00 70.50 86 LYS A O 1
ATOM 660 N N . LEU A 1 87 ? 14.244 3.139 -14.385 1.00 73.31 87 LEU A N 1
ATOM 661 C CA . LEU A 1 87 ? 13.212 4.160 -14.179 1.00 73.31 87 LEU A CA 1
ATOM 662 C C . LEU A 1 87 ? 11.796 3.572 -14.093 1.00 73.31 87 LEU A C 1
ATOM 664 O O . LEU A 1 87 ? 10.917 4.207 -13.507 1.00 73.31 87 LEU A O 1
ATOM 668 N N . PHE A 1 88 ? 11.593 2.324 -14.532 1.00 72.19 88 PHE A N 1
ATOM 669 C CA . PHE A 1 88 ? 10.322 1.601 -14.382 1.00 72.19 88 PHE A CA 1
ATOM 670 C C . PHE A 1 88 ? 9.846 1.482 -12.920 1.00 72.19 88 PHE A C 1
ATOM 672 O O . PHE A 1 88 ? 8.649 1.339 -12.668 1.00 72.19 88 PHE A O 1
ATOM 679 N N . ILE A 1 89 ? 10.757 1.557 -11.938 1.00 77.31 89 ILE A N 1
ATOM 680 C CA . ILE A 1 89 ? 10.410 1.453 -10.513 1.00 77.31 89 ILE A CA 1
ATOM 681 C C . ILE A 1 89 ? 9.778 2.739 -9.964 1.00 77.31 89 ILE A C 1
ATOM 683 O O . ILE A 1 89 ? 9.068 2.711 -8.959 1.00 77.31 89 ILE A O 1
ATOM 687 N N . LEU A 1 90 ? 10.013 3.880 -10.614 1.00 80.31 90 LEU A N 1
ATOM 688 C CA . LEU A 1 90 ? 9.546 5.183 -10.152 1.00 80.31 90 LEU A CA 1
ATOM 689 C C . LEU A 1 90 ? 8.009 5.274 -10.056 1.00 80.31 90 LEU A C 1
ATOM 691 O O . LEU A 1 90 ? 7.517 5.630 -8.981 1.00 80.31 90 LEU A O 1
ATOM 695 N N . PRO A 1 91 ? 7.217 4.916 -11.092 1.00 74.94 91 PRO A N 1
ATOM 696 C CA . PRO A 1 91 ? 5.757 4.910 -10.976 1.00 74.94 91 PRO A CA 1
ATOM 697 C C . PRO A 1 91 ? 5.248 3.930 -9.910 1.00 74.94 91 PRO A C 1
ATOM 699 O O . PRO A 1 91 ? 4.267 4.235 -9.228 1.00 74.94 91 PRO A O 1
ATOM 702 N N . PHE A 1 92 ? 5.931 2.797 -9.711 1.00 81.12 92 PHE A N 1
ATOM 703 C CA . PHE A 1 92 ? 5.608 1.841 -8.649 1.00 81.12 92 PHE A CA 1
ATOM 704 C C . PHE A 1 92 ? 5.782 2.467 -7.258 1.00 81.12 92 PHE A C 1
ATOM 706 O O . PHE A 1 92 ? 4.873 2.395 -6.430 1.00 81.12 92 PHE A O 1
ATOM 713 N N . ILE A 1 93 ? 6.912 3.138 -7.012 1.00 83.31 93 ILE A N 1
ATOM 714 C CA . ILE A 1 93 ? 7.189 3.819 -5.738 1.00 83.31 93 ILE A CA 1
ATOM 715 C C . ILE A 1 93 ? 6.173 4.935 -5.487 1.00 83.31 93 ILE A C 1
ATOM 717 O O . ILE A 1 93 ? 5.650 5.054 -4.379 1.00 83.31 93 ILE A O 1
ATOM 721 N N . ILE A 1 94 ? 5.848 5.733 -6.506 1.00 83.62 94 ILE A N 1
ATOM 722 C CA . ILE A 1 94 ? 4.860 6.810 -6.371 1.00 83.62 94 ILE A CA 1
ATOM 723 C C . ILE A 1 94 ? 3.487 6.237 -5.995 1.00 83.62 94 ILE A C 1
ATOM 725 O O . ILE A 1 94 ? 2.847 6.742 -5.068 1.00 83.62 94 ILE A O 1
ATOM 729 N N . ALA A 1 95 ? 3.048 5.163 -6.659 1.00 82.19 95 ALA A N 1
ATOM 730 C CA . ALA A 1 95 ? 1.806 4.480 -6.311 1.00 82.19 95 ALA A CA 1
ATOM 731 C C . ALA A 1 95 ? 1.854 3.935 -4.874 1.00 82.19 95 ALA A C 1
ATOM 733 O O . ALA A 1 95 ? 0.947 4.208 -4.088 1.00 82.19 95 ALA A O 1
ATOM 734 N N . TYR A 1 96 ? 2.932 3.243 -4.500 1.00 85.75 96 TYR A N 1
ATOM 735 C CA . TYR A 1 96 ? 3.135 2.722 -3.148 1.00 85.75 96 TYR A CA 1
ATOM 736 C C . TYR A 1 96 ? 2.985 3.815 -2.081 1.00 85.75 96 TYR A C 1
ATOM 738 O O . TYR A 1 96 ? 2.253 3.625 -1.106 1.00 85.75 96 TYR A O 1
ATOM 746 N N . VAL A 1 97 ? 3.635 4.969 -2.263 1.00 87.88 97 VAL A N 1
ATOM 747 C 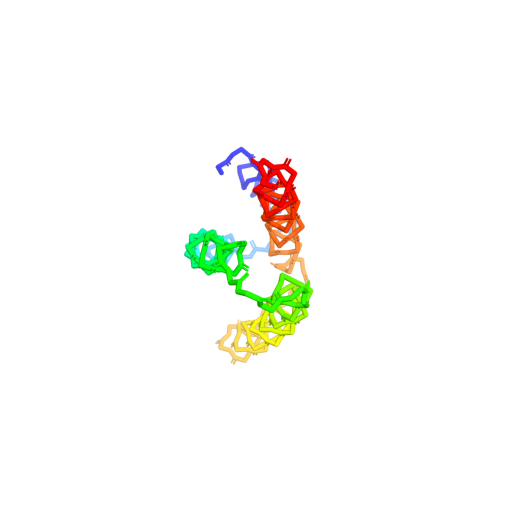CA . VAL A 1 97 ? 3.582 6.080 -1.300 1.00 87.88 97 VAL A CA 1
ATOM 748 C C . VAL A 1 97 ? 2.176 6.675 -1.233 1.00 87.88 97 VAL A C 1
ATOM 750 O O . VAL A 1 97 ? 1.638 6.838 -0.136 1.00 87.88 97 VAL A O 1
ATOM 753 N N . ALA A 1 98 ? 1.555 6.948 -2.382 1.00 87.12 98 ALA A N 1
ATOM 754 C CA . ALA A 1 98 ? 0.215 7.529 -2.438 1.00 87.12 98 ALA A CA 1
ATOM 755 C C . ALA A 1 98 ? -0.828 6.634 -1.747 1.00 87.12 98 ALA A C 1
ATOM 757 O O . ALA A 1 98 ? -1.578 7.103 -0.888 1.00 87.12 98 ALA A O 1
ATOM 758 N N . TYR A 1 99 ? -0.840 5.335 -2.055 1.00 85.62 99 TYR A N 1
ATOM 759 C CA . TYR A 1 99 ? -1.770 4.391 -1.431 1.00 85.62 99 TYR A CA 1
ATOM 760 C C . TYR A 1 99 ? -1.460 4.141 0.045 1.00 85.62 99 TYR A C 1
ATOM 762 O O . TYR A 1 99 ? -2.376 3.939 0.839 1.00 85.62 99 TYR A O 1
ATOM 770 N N . THR A 1 100 ? -0.191 4.201 0.450 1.00 89.25 100 THR A N 1
ATOM 771 C CA . THR A 1 100 ? 0.176 4.103 1.869 1.00 89.25 100 THR A CA 1
ATOM 772 C C . THR A 1 100 ? -0.327 5.304 2.663 1.00 89.25 100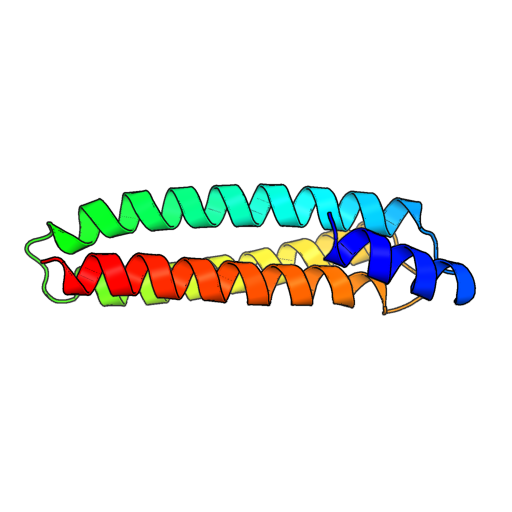 THR A C 1
ATOM 774 O O . THR A 1 100 ? -0.844 5.122 3.763 1.00 89.25 100 THR A O 1
ATOM 777 N N . ALA A 1 101 ? -0.265 6.513 2.102 1.00 89.94 101 ALA A N 1
ATOM 778 C CA . ALA A 1 101 ? -0.858 7.685 2.739 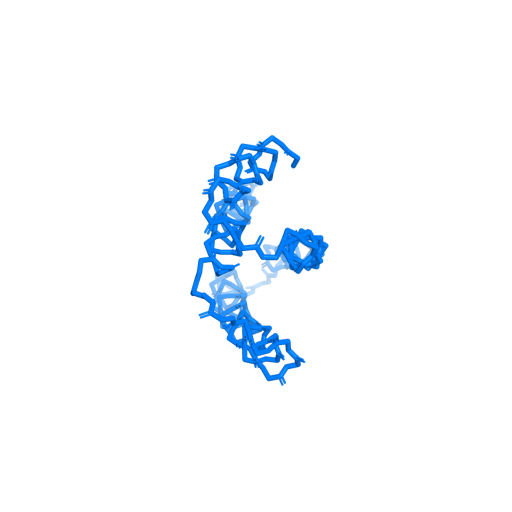1.00 89.94 101 ALA A CA 1
ATOM 779 C C . ALA A 1 101 ? -2.374 7.510 2.930 1.00 89.94 101 ALA A C 1
ATOM 781 O O . ALA A 1 101 ? -2.878 7.720 4.033 1.00 89.94 101 ALA A O 1
ATOM 782 N N . VAL A 1 102 ? -3.084 7.059 1.888 1.00 89.38 102 VAL A N 1
ATOM 783 C CA . VAL A 1 102 ? -4.529 6.783 1.960 1.00 89.38 102 VAL A CA 1
ATOM 784 C C . VAL A 1 102 ? -4.839 5.742 3.037 1.00 89.38 102 VAL A C 1
ATOM 786 O O . VAL A 1 102 ? -5.658 6.007 3.910 1.00 89.38 102 VAL A O 1
ATOM 789 N N . GLU A 1 103 ? -4.149 4.601 3.034 1.00 89.25 103 GLU A N 1
ATOM 790 C CA . GLU A 1 103 ? -4.333 3.534 4.026 1.00 89.25 103 GLU A CA 1
ATOM 791 C C . GLU A 1 103 ? -4.150 4.027 5.463 1.00 89.25 103 GLU A C 1
ATOM 793 O O . GLU A 1 103 ? -5.008 3.787 6.316 1.00 89.25 103 GLU A O 1
ATOM 798 N N . VAL A 1 104 ? -3.046 4.727 5.738 1.00 90.75 104 VAL A N 1
ATOM 799 C CA . VAL A 1 104 ? -2.737 5.223 7.084 1.00 90.75 104 VAL A CA 1
ATOM 800 C C . VAL A 1 104 ? -3.790 6.232 7.532 1.00 90.75 104 VAL A C 1
ATOM 802 O O . VAL A 1 104 ? -4.250 6.164 8.673 1.00 90.75 104 VAL A O 1
ATOM 805 N N . ILE A 1 105 ? -4.220 7.134 6.645 1.00 91.50 105 ILE A N 1
ATOM 806 C CA . ILE A 1 105 ? -5.284 8.099 6.944 1.00 91.50 105 ILE A CA 1
ATOM 807 C C . ILE A 1 105 ? -6.601 7.372 7.232 1.00 91.50 105 ILE A C 1
ATOM 809 O O . ILE A 1 105 ? -7.258 7.691 8.227 1.00 91.50 105 ILE A O 1
ATOM 813 N N . SER A 1 106 ? -6.977 6.379 6.422 1.00 88.44 106 SER A N 1
ATOM 814 C CA . SER A 1 106 ? -8.206 5.602 6.608 1.00 88.44 106 SER A CA 1
ATOM 815 C C . SER A 1 106 ? -8.202 4.840 7.934 1.00 88.44 106 SER A C 1
ATOM 817 O O . SER A 1 106 ? -9.155 4.959 8.705 1.00 88.44 106 SER A O 1
ATOM 819 N N . LEU A 1 107 ? -7.124 4.117 8.247 1.00 90.06 107 LEU A N 1
ATOM 820 C CA . LEU A 1 107 ? -7.010 3.356 9.495 1.00 90.06 107 LEU A CA 1
ATOM 821 C C . LEU A 1 107 ? -6.948 4.267 10.724 1.00 90.06 107 LEU A C 1
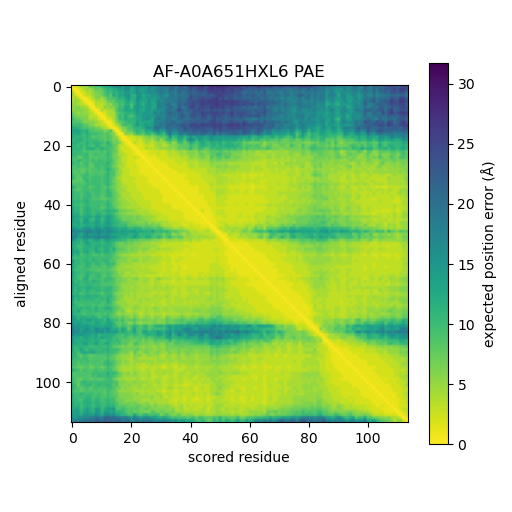ATOM 823 O O . LEU A 1 107 ? -7.586 3.982 11.737 1.00 90.06 107 LEU A O 1
ATOM 827 N N . ARG A 1 108 ? -6.233 5.395 10.642 1.00 89.56 108 ARG A N 1
ATOM 828 C CA . ARG A 1 108 ? -6.164 6.367 11.743 1.00 89.56 108 ARG A CA 1
ATOM 829 C C . ARG A 1 108 ? -7.513 7.038 11.993 1.00 89.56 108 ARG A C 1
ATOM 831 O O . ARG A 1 108 ? -7.891 7.237 13.144 1.00 89.56 108 ARG A O 1
ATOM 838 N N . THR A 1 109 ? -8.234 7.384 10.929 1.00 89.00 109 THR A N 1
ATOM 839 C CA . THR A 1 109 ? -9.589 7.948 11.029 1.00 89.00 109 THR A CA 1
ATOM 840 C C . THR A 1 109 ? -10.533 6.953 11.690 1.00 89.00 109 THR A C 1
ATOM 842 O O . THR A 1 109 ? -11.274 7.322 12.598 1.00 89.00 109 THR A O 1
ATOM 845 N N . LEU A 1 110 ? -10.444 5.680 11.298 1.00 88.50 110 LEU A N 1
ATOM 846 C CA . LEU A 1 110 ? -11.244 4.612 11.881 1.00 88.50 110 LEU A CA 1
ATOM 847 C C . LEU A 1 110 ? -10.942 4.411 13.373 1.00 88.50 110 LEU A C 1
ATOM 849 O O . LEU A 1 110 ? -11.871 4.313 14.171 1.00 88.50 110 LEU A O 1
ATOM 853 N N . LEU A 1 111 ? -9.664 4.430 13.758 1.00 87.44 111 LEU A N 1
ATOM 854 C CA . LEU A 1 111 ? -9.244 4.332 15.157 1.00 87.44 111 LEU A CA 1
ATOM 855 C C . LEU A 1 111 ? -9.748 5.505 16.010 1.00 87.44 111 LEU A C 1
ATOM 857 O O . LEU A 1 111 ? -10.091 5.295 17.159 1.00 87.44 111 LEU A O 1
ATOM 861 N N . ARG A 1 112 ? -9.797 6.731 15.471 1.00 85.12 112 ARG A N 1
ATOM 862 C CA . ARG A 1 112 ? -10.269 7.916 16.214 1.00 85.12 112 ARG A CA 1
ATOM 863 C C . ARG A 1 112 ? -11.794 7.960 16.387 1.00 85.12 112 ARG A C 1
ATOM 865 O O . ARG A 1 112 ? -12.283 8.679 17.251 1.00 85.12 112 ARG A O 1
ATOM 872 N N . SER A 1 113 ? -12.540 7.269 15.528 1.00 79.69 113 SER A N 1
ATOM 873 C CA . SER A 1 113 ? -14.011 7.269 15.553 1.00 79.69 113 SER A CA 1
ATOM 874 C C . SER A 1 113 ? -14.632 6.390 16.649 1.00 79.69 113 SER A C 1
ATOM 876 O O . SER A 1 113 ? -15.851 6.409 16.811 1.00 79.69 113 SER A O 1
ATOM 878 N N . HIS A 1 114 ? -13.809 5.641 17.384 1.00 65.19 114 HIS A N 1
ATOM 879 C CA . HIS A 1 114 ? -14.183 4.704 18.440 1.00 65.19 114 HIS A CA 1
ATOM 880 C C . HIS A 1 114 ? -13.322 4.933 19.683 1.00 65.19 114 HIS A C 1
ATOM 882 O O . HIS A 1 114 ? -13.823 4.604 20.780 1.00 65.19 114 HIS A O 1
#

Foldseek 3Di:
DVVLVVVLVVVVVVVFDSVLLVVLLVVLLVVLVVLLVVLLVQLLVQLPDPDPCSLVVSVVVSVVVLVVVLVVSVVVSCVPPVTPDPCSCVSNVVSSVVSVVVSVVSSVVSNVVD

Nearest PDB structures (foldseek):
  5yny-assembly1_A  TM=4.719E-01  e=5.612E+00  Dermatophagoides farinae
  2jmh-assembly1_A  TM=4.712E-01  e=9.100E+00  Blomia tropicalis

Radius of gyration: 16.79 Å; Cα contacts (8 Å, |Δi|>4): 56; chains: 1; bounding box: 32×25×48 Å

Secondary structure (DSSP, 8-state):
-HHHHHHHHHHHTTT--HHHHHHHHHHHHHHHHHHHHHHHHHHHHHHTSS-TTHHHHHHHHHHHHHHHHHHHHHHHHHHHH--SSSTTHHHHHHHHHHHHHHHHHHHHHHHHT-

Solvent-accessible surface area (backbone atoms only — not comparable to full-atom values): 6489 Å² total; per-residue (Å²): 107,72,73,53,57,59,47,51,62,60,38,59,76,68,73,55,71,63,68,63,48,53,53,52,48,53,53,47,52,55,50,50,52,53,49,44,53,52,49,50,58,50,42,59,53,26,69,72,42,92,50,91,55,37,52,61,54,48,52,54,50,51,55,50,52,50,52,53,50,51,51,50,51,53,52,52,47,49,70,74,63,60,64,92,61,78,67,73,51,52,64,52,52,53,49,53,52,55,52,48,52,51,43,53,50,53,51,51,52,56,58,72,76,108

pLDDT: mean 80.99, std 12.13, range [48.22, 93.44]

Mean predicted aligned error: 7.41 Å

Sequence (114 aa):
MIITLAGSGLLSLAGEEVELLWLMTAVSIVYFTLFCLIAFFLGVKAVKSRDLNAMNKLFMALVLVKLTTALVLVVVFLKIFEPSGKLFILPFIIAYVAYTAVEVISLRTLLRSH